Protein AF-A0A6B2DP34-F1 (afdb_monomer)

Foldseek 3Di:
DLQVVLLVQCCVPDPPDDPVNLVVCCVPDDVFVSSCDDPDPGHPVVVVVVVVLVVDDPVLNVLVVQVVPPPDPDDDLVRSCVSVVHDSVVSVVSVVVVVD

Sequence (100 aa):
PLALRIAAANIATGPDTTVAAMAADLAKGDRLKQLVVDGSDESAVTRAFAVSYEALAPELRRLFRLLGLASCPDFTARGAAALTGDPVDTVTRQLRLLAA

Solvent-accessible surface area (backbone atoms only — not comparable to full-atom values): 5984 Å² total; per-residue (Å²): 110,72,68,60,54,44,50,51,49,51,36,74,74,33,96,84,48,44,74,67,56,54,52,52,48,48,71,75,50,65,50,56,72,72,38,40,60,94,87,45,99,60,16,61,60,52,55,56,48,46,55,61,52,68,70,44,54,72,69,51,44,52,50,53,54,56,56,70,67,48,94,55,99,72,82,49,50,64,56,52,12,66,74,72,74,48,58,46,72,59,39,43,52,47,52,54,62,75,74,107

Secondary structure (DSSP, 8-state):
-HHHHHHHHHHHH-TT--HHHHHHHHHHS-HHHHS--TT-SS-HHHHHHHHHHHHS-HHHHHHHHHHHHS--S---HHHHHHHHTS-HHHHHHHHHHHT-

Radius of gyration: 17.3 Å; Cα contacts (8 Å, |Δi|>4): 65; chains: 1; bounding box: 36×25×44 Å

pLDDT: mean 86.44, std 8.09, range [61.41, 97.44]

Nearest PDB structures (foldseek):
  5ffx-assembly1_A  TM=7.216E-01  e=2.106E+00  Staphylococcus aureus
  4lln-assembly2_D  TM=7.234E-01  e=3.632E+00  Staphylococcus aureus
  3mcz-assembly1_B  TM=5.884E-01  e=3.029E+00  Burkholderia thailandensis E264
  3r0a-assembly1_A  TM=5.466E-01  e=2.683E+00  Methanosarcina mazei
  8hkc-assembly1_E  TM=3.673E-01  e=8.481E+00  Escherichia coli K-12

Structure (mmCIF, N/CA/C/O backbone):
data_AF-A0A6B2DP34-F1
#
_entry.id   AF-A0A6B2DP34-F1
#
loop_
_atom_site.group_PDB
_atom_site.id
_atom_site.type_symbol
_atom_site.label_atom_id
_atom_site.label_alt_id
_atom_site.label_comp_id
_atom_site.label_asym_id
_atom_site.label_entity_id
_atom_site.label_seq_id
_atom_site.pdbx_PDB_ins_code
_atom_site.Cartn_x
_atom_site.Cartn_y
_atom_site.Cartn_z
_atom_site.occupancy
_atom_site.B_iso_or_equiv
_atom_site.auth_seq_id
_atom_site.auth_comp_id
_atom_site.auth_asym_id
_atom_site.auth_atom_id
_atom_site.pdbx_PDB_model_num
ATOM 1 N N . PRO A 1 1 ? -3.007 4.264 -17.496 1.00 79.94 1 PRO A N 1
ATOM 2 C CA . PRO A 1 1 ? -2.590 4.107 -16.076 1.00 79.94 1 PRO A CA 1
ATOM 3 C C . PRO A 1 1 ? -1.150 4.601 -15.866 1.00 79.94 1 PRO A C 1
ATOM 5 O O . PRO A 1 1 ? -0.340 4.409 -16.769 1.00 79.94 1 PRO A O 1
ATOM 8 N N . LEU A 1 2 ? -0.835 5.249 -14.735 1.00 82.69 2 LEU A N 1
ATOM 9 C CA . LEU A 1 2 ? 0.471 5.896 -14.497 1.00 82.69 2 LEU A CA 1
ATOM 10 C C . LEU A 1 2 ? 1.656 4.922 -14.632 1.00 82.69 2 LEU A C 1
ATOM 12 O O . LEU A 1 2 ? 2.579 5.198 -15.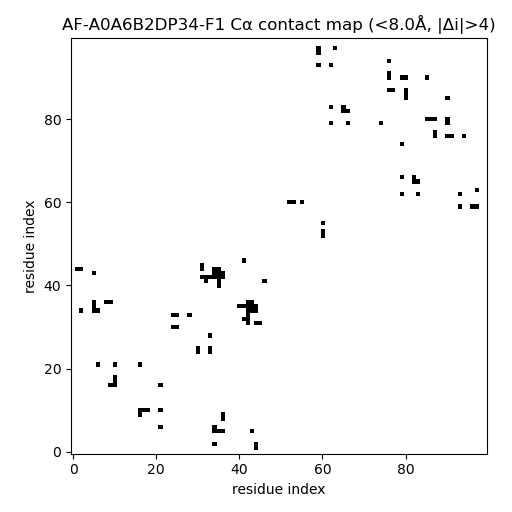391 1.00 82.69 2 LEU A O 1
ATOM 16 N N . ALA A 1 3 ? 1.582 3.754 -13.987 1.00 85.00 3 ALA A N 1
ATOM 17 C CA . ALA A 1 3 ? 2.628 2.729 -14.043 1.00 85.00 3 ALA A CA 1
ATOM 18 C C . ALA A 1 3 ? 2.942 2.265 -15.477 1.00 85.00 3 ALA A C 1
ATOM 20 O O . ALA A 1 3 ? 4.104 2.157 -15.849 1.00 85.00 3 ALA A O 1
ATOM 21 N N . LEU A 1 4 ? 1.916 2.066 -16.314 1.00 87.12 4 LEU A N 1
ATOM 22 C CA . LEU A 1 4 ? 2.111 1.686 -17.719 1.00 87.12 4 LEU A CA 1
ATOM 23 C C . LEU A 1 4 ? 2.776 2.797 -18.540 1.00 87.12 4 LEU A C 1
ATOM 25 O O . LEU A 1 4 ? 3.585 2.500 -19.411 1.00 87.12 4 LEU A O 1
ATOM 29 N N . ARG A 1 5 ? 2.466 4.071 -18.259 1.00 86.38 5 ARG A N 1
ATOM 30 C CA . ARG A 1 5 ? 3.120 5.208 -18.929 1.00 86.38 5 ARG A CA 1
ATOM 31 C C . ARG A 1 5 ? 4.605 5.275 -18.579 1.00 86.38 5 ARG A C 1
ATOM 33 O O . ARG A 1 5 ? 5.411 5.523 -19.464 1.00 86.38 5 ARG A O 1
ATOM 40 N N . ILE A 1 6 ? 4.948 5.025 -17.316 1.00 84.38 6 ILE A N 1
ATOM 41 C CA . ILE A 1 6 ? 6.339 4.983 -16.849 1.00 84.38 6 ILE A CA 1
ATOM 42 C C . ILE A 1 6 ? 7.078 3.793 -17.469 1.00 84.38 6 ILE A C 1
ATOM 44 O O . ILE A 1 6 ? 8.148 3.973 -18.034 1.00 84.38 6 ILE A O 1
ATOM 48 N N . ALA A 1 7 ? 6.480 2.597 -17.449 1.00 86.38 7 ALA A N 1
ATOM 49 C CA . ALA A 1 7 ? 7.075 1.416 -18.072 1.00 86.38 7 ALA A CA 1
ATOM 50 C C . ALA A 1 7 ? 7.333 1.625 -19.575 1.00 86.38 7 ALA A C 1
ATOM 52 O O . ALA A 1 7 ? 8.406 1.294 -20.066 1.00 86.38 7 ALA A O 1
ATOM 53 N N . ALA A 1 8 ? 6.381 2.225 -20.297 1.00 86.88 8 ALA A N 1
ATOM 54 C CA . ALA A 1 8 ? 6.550 2.552 -21.710 1.00 86.88 8 ALA A CA 1
ATOM 55 C C . ALA A 1 8 ? 7.658 3.593 -21.946 1.00 86.88 8 ALA A C 1
ATOM 57 O O . ALA A 1 8 ? 8.431 3.438 -22.886 1.00 86.88 8 ALA A O 1
ATOM 58 N N . ALA A 1 9 ? 7.762 4.619 -21.093 1.00 85.50 9 ALA A N 1
ATOM 59 C CA . ALA A 1 9 ? 8.839 5.604 -21.170 1.00 85.50 9 ALA A CA 1
ATOM 60 C C . ALA A 1 9 ? 10.217 4.951 -20.969 1.00 85.50 9 ALA A C 1
ATOM 62 O O . ALA A 1 9 ? 11.108 5.180 -21.778 1.00 85.50 9 ALA A O 1
ATOM 63 N N . ASN A 1 10 ? 10.356 4.069 -19.974 1.00 82.81 10 ASN A N 1
ATOM 64 C CA . ASN A 1 10 ? 11.607 3.355 -19.690 1.00 82.81 10 ASN A CA 1
ATOM 65 C C . ASN A 1 10 ? 12.020 2.406 -20.828 1.00 82.81 10 ASN A C 1
ATOM 67 O O . ASN A 1 10 ? 13.204 2.251 -21.111 1.00 82.81 10 ASN A O 1
ATOM 71 N N . ILE A 1 11 ? 11.048 1.780 -21.500 1.00 87.56 11 ILE A N 1
ATOM 72 C CA . ILE A 1 11 ? 11.297 0.955 -22.692 1.00 87.56 11 ILE A CA 1
ATOM 73 C C . ILE A 1 11 ? 11.720 1.831 -23.879 1.00 87.56 11 ILE A C 1
ATOM 75 O O . ILE A 1 11 ? 12.622 1.463 -24.618 1.00 87.56 11 ILE A O 1
ATOM 79 N N . ALA A 1 12 ? 11.093 2.995 -24.066 1.00 86.25 12 ALA A N 1
ATOM 80 C CA . ALA A 1 12 ? 11.403 3.888 -25.181 1.00 86.25 12 ALA A CA 1
ATOM 81 C C . ALA A 1 12 ? 12.791 4.545 -25.070 1.00 86.25 12 ALA A C 1
ATOM 83 O O . ALA A 1 12 ? 13.391 4.868 -26.094 1.00 86.25 12 ALA A O 1
ATOM 84 N N . THR A 1 13 ? 13.298 4.756 -23.852 1.00 83.69 13 THR A N 1
ATOM 85 C CA . THR A 1 13 ? 14.616 5.365 -23.601 1.00 83.69 13 THR A CA 1
ATOM 86 C C . THR A 1 13 ? 15.749 4.342 -23.463 1.00 83.69 13 THR A C 1
ATOM 88 O O . THR A 1 13 ? 16.914 4.716 -23.591 1.00 83.69 13 THR A O 1
ATOM 91 N N . GLY A 1 14 ? 15.433 3.063 -23.228 1.00 78.44 14 GLY A N 1
ATOM 92 C CA . GLY A 1 14 ? 16.402 1.978 -23.074 1.00 78.44 14 GLY A CA 1
ATOM 93 C C . GLY A 1 14 ? 16.607 1.181 -24.371 1.00 78.44 14 GLY A C 1
ATOM 94 O O . GLY A 1 14 ? 15.717 0.416 -24.735 1.00 78.44 14 GLY A O 1
ATOM 95 N N . PRO A 1 15 ? 17.765 1.279 -25.050 1.00 70.00 15 PRO A N 1
ATOM 96 C CA . PRO A 1 15 ? 17.982 0.619 -26.343 1.00 70.00 15 PRO A CA 1
ATOM 97 C C . PRO A 1 15 ? 17.924 -0.921 -26.293 1.00 70.00 15 PRO A C 1
ATOM 99 O O . PRO A 1 15 ? 17.585 -1.535 -27.301 1.00 70.00 15 PRO A O 1
ATOM 102 N N . ASP A 1 16 ? 18.172 -1.535 -25.129 1.00 77.00 16 ASP A N 1
ATOM 103 C CA . ASP A 1 16 ? 18.181 -2.998 -24.940 1.00 77.00 16 ASP A CA 1
ATOM 104 C C . ASP A 1 16 ? 16.986 -3.530 -24.115 1.00 77.00 16 ASP A C 1
ATOM 106 O O . ASP A 1 16 ? 16.878 -4.731 -23.844 1.00 77.00 16 ASP A O 1
ATOM 110 N N . THR A 1 17 ? 16.060 -2.660 -23.699 1.00 81.00 17 THR A N 1
ATOM 111 C CA . THR A 1 17 ? 14.966 -3.036 -22.791 1.00 81.00 17 THR A CA 1
ATOM 112 C C . THR A 1 17 ? 13.749 -3.514 -23.576 1.00 81.00 17 THR A C 1
ATOM 114 O O . THR A 1 17 ? 12.970 -2.725 -24.104 1.00 81.00 17 THR A O 1
ATOM 117 N N . THR A 1 18 ? 13.523 -4.827 -23.623 1.00 88.38 18 THR A N 1
ATOM 118 C CA . THR A 1 18 ? 12.298 -5.379 -24.227 1.00 88.38 18 THR A CA 1
ATOM 119 C C . THR A 1 18 ? 11.114 -5.339 -23.258 1.00 88.38 18 THR A C 1
ATOM 121 O O . THR A 1 18 ? 11.280 -5.399 -22.038 1.00 88.38 18 THR A O 1
ATOM 124 N N . VAL A 1 19 ? 9.889 -5.341 -23.797 1.00 88.75 19 VAL A N 1
ATOM 125 C CA . VAL A 1 19 ? 8.656 -5.490 -22.996 1.00 88.75 19 VAL A CA 1
ATOM 126 C C . VAL A 1 19 ? 8.706 -6.758 -22.132 1.00 88.75 19 VAL A C 1
ATOM 128 O O . VAL A 1 19 ? 8.306 -6.730 -20.970 1.00 88.75 19 VAL A O 1
ATOM 131 N N . ALA A 1 20 ? 9.218 -7.863 -22.683 1.00 89.56 20 ALA A N 1
ATOM 132 C CA . ALA A 1 20 ? 9.323 -9.138 -21.977 1.00 89.56 20 ALA A CA 1
ATOM 133 C C . ALA A 1 20 ? 10.330 -9.080 -20.818 1.00 89.56 20 ALA A C 1
ATOM 135 O O . ALA A 1 20 ? 10.036 -9.591 -19.738 1.00 89.56 20 ALA A O 1
ATOM 136 N N . ALA A 1 21 ? 11.480 -8.428 -21.019 1.00 87.31 21 ALA A N 1
ATOM 137 C CA . ALA A 1 21 ? 12.467 -8.211 -19.964 1.00 87.31 21 ALA A CA 1
ATOM 138 C C . ALA A 1 21 ? 11.889 -7.342 -18.837 1.00 87.31 21 ALA A C 1
ATOM 140 O O . ALA A 1 21 ? 11.904 -7.758 -17.682 1.00 87.31 21 ALA A O 1
ATOM 141 N N . MET A 1 22 ? 11.254 -6.215 -19.181 1.00 86.94 22 MET A N 1
ATOM 142 C CA . MET A 1 22 ? 10.606 -5.333 -18.20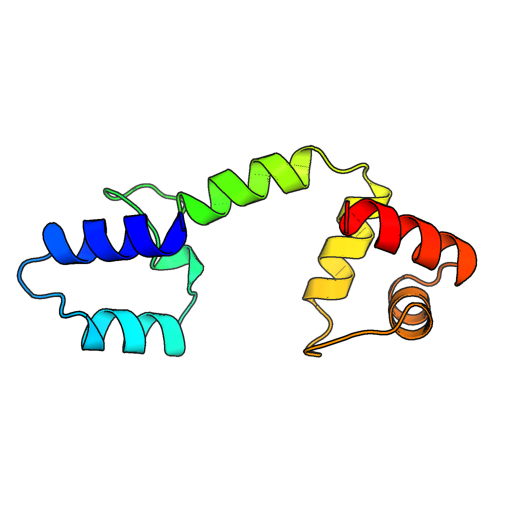3 1.00 86.94 22 MET A CA 1
ATOM 143 C C . MET A 1 22 ? 9.517 -6.061 -17.398 1.00 86.94 22 MET A C 1
ATOM 145 O O . MET A 1 22 ? 9.426 -5.920 -16.181 1.00 86.94 22 MET A O 1
ATOM 149 N N . ALA A 1 23 ? 8.686 -6.876 -18.055 1.00 88.94 23 ALA A N 1
ATOM 150 C CA . ALA A 1 23 ? 7.659 -7.660 -17.372 1.00 88.94 23 ALA A CA 1
ATOM 151 C C . ALA A 1 23 ? 8.260 -8.721 -16.432 1.00 88.94 23 ALA A C 1
ATOM 153 O O . ALA A 1 23 ? 7.747 -8.926 -15.330 1.00 88.94 23 ALA A O 1
ATOM 154 N N . ALA A 1 24 ? 9.344 -9.383 -16.846 1.00 88.12 24 ALA A N 1
ATOM 155 C CA . ALA A 1 24 ? 10.041 -10.370 -16.028 1.00 88.12 24 ALA A CA 1
ATOM 156 C C . ALA A 1 24 ? 10.697 -9.734 -14.795 1.00 88.12 24 ALA A C 1
ATOM 158 O O . ALA A 1 24 ? 10.621 -10.302 -13.703 1.00 88.12 24 ALA A O 1
ATOM 159 N N . ASP A 1 25 ? 11.285 -8.550 -14.949 1.00 84.31 25 ASP A N 1
ATOM 160 C CA . ASP A 1 25 ? 11.873 -7.800 -13.844 1.00 84.31 25 ASP A CA 1
ATOM 161 C C . ASP A 1 25 ? 10.794 -7.382 -12.839 1.00 84.31 25 ASP A C 1
ATOM 163 O O . ASP A 1 25 ? 10.957 -7.626 -11.637 1.00 84.31 25 ASP A O 1
ATOM 167 N N . LEU A 1 26 ? 9.649 -6.876 -13.316 1.00 86.25 26 LEU A N 1
ATOM 168 C CA . LEU A 1 26 ? 8.516 -6.483 -12.463 1.00 86.25 26 LEU A CA 1
ATOM 169 C C . LEU A 1 26 ? 7.893 -7.683 -11.737 1.00 86.25 26 LEU A C 1
ATOM 171 O O . LEU A 1 26 ? 7.295 -7.543 -10.666 1.00 86.25 26 LEU A O 1
ATOM 175 N N . ALA A 1 27 ? 7.995 -8.880 -12.310 1.00 85.81 27 ALA A N 1
ATOM 176 C CA . ALA A 1 27 ? 7.495 -10.094 -11.681 1.00 85.81 27 ALA A CA 1
ATOM 177 C C . ALA A 1 27 ? 8.401 -10.587 -10.539 1.00 85.81 27 ALA A C 1
ATOM 179 O O . ALA A 1 27 ? 7.893 -11.172 -9.584 1.00 85.81 27 ALA A O 1
ATOM 180 N N . LYS A 1 28 ? 9.717 -10.364 -10.636 1.00 83.12 28 LYS A N 1
ATOM 181 C CA . LYS A 1 28 ? 10.724 -10.911 -9.709 1.00 83.12 28 LYS A CA 1
ATOM 182 C C . LYS A 1 28 ? 11.147 -9.941 -8.608 1.00 83.12 28 LYS A C 1
ATOM 184 O O . LYS A 1 28 ? 11.596 -10.389 -7.556 1.00 83.12 28 LYS A O 1
ATOM 189 N N . GLY A 1 29 ? 11.076 -8.639 -8.873 1.00 74.25 29 GLY A N 1
ATOM 190 C CA . GLY A 1 29 ? 11.668 -7.608 -8.027 1.00 74.25 29 GLY A CA 1
ATOM 191 C C . GLY A 1 29 ? 10.668 -6.669 -7.361 1.00 74.25 29 GLY A C 1
ATOM 192 O O . GLY A 1 29 ? 9.449 -6.842 -7.405 1.00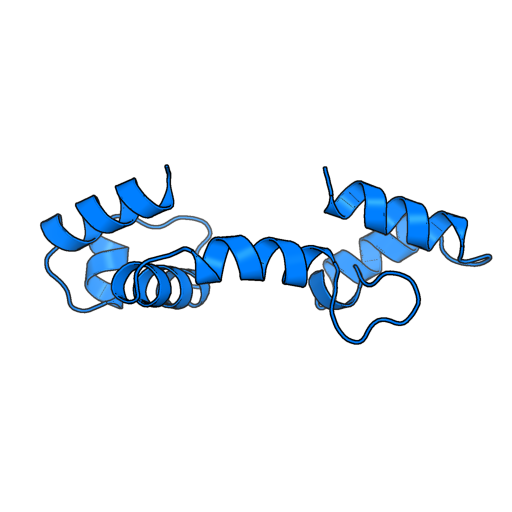 74.25 29 GLY A O 1
ATOM 193 N N . ASP A 1 30 ? 11.221 -5.624 -6.749 1.00 77.62 30 ASP A N 1
ATOM 194 C CA . ASP A 1 30 ? 10.450 -4.494 -6.247 1.00 77.62 30 ASP A CA 1
ATOM 195 C C . ASP A 1 30 ? 9.910 -3.684 -7.433 1.00 77.62 30 ASP A C 1
ATOM 197 O O . ASP A 1 30 ? 10.620 -2.898 -8.070 1.00 77.62 30 ASP A O 1
ATOM 201 N N . ARG A 1 31 ? 8.626 -3.902 -7.727 1.00 81.75 31 ARG A N 1
ATOM 202 C CA . ARG A 1 31 ? 7.910 -3.260 -8.834 1.00 81.75 31 ARG A CA 1
ATOM 203 C C . ARG A 1 31 ? 7.988 -1.744 -8.787 1.00 81.75 31 ARG A C 1
ATOM 205 O O . ARG A 1 31 ? 8.022 -1.115 -9.838 1.00 81.75 31 ARG A O 1
ATOM 212 N N . LEU A 1 32 ? 7.993 -1.151 -7.594 1.00 79.94 32 LEU A N 1
ATOM 213 C CA . LEU A 1 32 ? 8.027 0.299 -7.460 1.00 79.94 32 LEU A CA 1
ATOM 214 C C . LEU A 1 32 ? 9.408 0.822 -7.835 1.00 79.94 32 LEU A C 1
ATOM 216 O O . LEU A 1 32 ? 9.496 1.727 -8.656 1.00 79.94 32 LEU A O 1
ATOM 220 N N . LYS A 1 33 ? 10.485 0.202 -7.343 1.00 76.19 33 LYS A N 1
ATOM 221 C CA . LYS A 1 33 ? 11.859 0.607 -7.697 1.00 76.19 33 LYS A CA 1
ATOM 222 C C . LYS A 1 33 ? 12.151 0.538 -9.193 1.00 76.19 33 LYS A C 1
ATOM 224 O O . LYS A 1 33 ? 12.939 1.327 -9.697 1.00 76.19 33 LYS A O 1
ATOM 229 N N . GLN A 1 34 ? 11.511 -0.377 -9.911 1.00 77.38 34 GLN A N 1
ATOM 230 C CA . GLN A 1 34 ? 11.691 -0.505 -11.358 1.00 77.38 34 GLN A CA 1
ATOM 231 C C . GLN A 1 34 ? 10.883 0.520 -12.168 1.00 77.38 34 GLN A C 1
ATOM 233 O O . GLN A 1 34 ? 11.154 0.735 -13.346 1.00 77.38 34 GLN A O 1
ATOM 238 N N . LEU A 1 35 ? 9.911 1.193 -11.547 1.00 79.94 35 LEU A N 1
ATOM 239 C CA . LEU A 1 35 ? 9.102 2.250 -12.159 1.00 79.94 35 LEU A CA 1
ATOM 240 C C . LEU A 1 35 ? 9.647 3.646 -11.818 1.00 79.94 35 LEU A C 1
ATOM 242 O O . LEU A 1 35 ? 8.892 4.563 -11.482 1.00 79.94 35 LEU A O 1
ATOM 246 N N . VAL A 1 36 ? 10.965 3.809 -11.872 1.00 76.62 36 VAL A N 1
ATOM 247 C CA . VAL A 1 36 ? 11.651 5.103 -11.758 1.00 76.62 36 VAL A CA 1
ATOM 248 C C . VAL A 1 36 ? 11.754 5.750 -13.137 1.00 76.62 36 VAL A C 1
ATOM 250 O O . VAL A 1 36 ? 11.933 5.050 -14.128 1.00 76.62 36 VAL A O 1
ATOM 253 N N . VAL A 1 37 ? 11.633 7.076 -13.190 1.00 68.56 37 VAL A N 1
ATOM 254 C CA . VAL A 1 37 ? 11.854 7.883 -14.399 1.00 68.56 37 VAL A CA 1
ATOM 255 C C . VAL A 1 37 ? 13.172 8.638 -14.228 1.00 68.56 37 VAL A C 1
ATOM 257 O O . VAL A 1 37 ? 13.408 9.200 -13.159 1.00 68.56 37 VAL A O 1
ATOM 260 N N . ASP A 1 38 ? 14.012 8.636 -15.266 1.00 65.75 38 ASP A N 1
ATOM 261 C CA . ASP A 1 38 ? 15.188 9.506 -15.428 1.00 65.75 38 ASP A CA 1
ATOM 262 C C . ASP A 1 38 ? 16.118 9.606 -14.203 1.00 65.75 38 ASP A C 1
ATOM 264 O O . ASP A 1 38 ? 16.517 10.692 -13.788 1.00 65.75 38 ASP A O 1
ATOM 268 N N . GLY A 1 39 ? 16.465 8.466 -13.596 1.00 61.41 39 GLY A N 1
ATOM 269 C CA . GLY A 1 39 ? 17.462 8.415 -12.519 1.00 61.41 39 GLY A CA 1
ATOM 270 C C . GLY A 1 39 ? 17.037 9.070 -11.202 1.00 61.41 39 GLY A C 1
ATOM 271 O O . GLY A 1 39 ? 17.892 9.325 -10.360 1.00 61.41 39 GLY A O 1
ATOM 272 N N . SER A 1 40 ? 15.744 9.349 -10.996 1.00 64.62 40 SER A N 1
ATOM 273 C CA . SER A 1 40 ? 15.279 9.883 -9.714 1.00 64.62 40 SER A CA 1
ATOM 274 C C . SER A 1 40 ? 15.385 8.841 -8.597 1.00 64.62 40 SER A C 1
ATOM 276 O O . SER A 1 40 ? 15.032 7.685 -8.812 1.00 64.62 40 SER A O 1
ATOM 278 N N . ASP A 1 41 ? 15.732 9.265 -7.383 1.00 68.12 41 ASP A N 1
ATOM 279 C CA . ASP A 1 41 ? 15.887 8.366 -6.226 1.00 68.12 41 ASP A CA 1
ATOM 280 C C . ASP A 1 41 ? 14.606 7.593 -5.855 1.00 68.12 41 ASP A C 1
ATOM 282 O O . ASP A 1 41 ? 14.664 6.530 -5.237 1.00 68.12 41 ASP A O 1
ATOM 286 N N . GLU A 1 42 ? 13.434 8.105 -6.249 1.00 72.31 42 GLU A N 1
ATOM 287 C CA . GLU A 1 42 ? 12.132 7.530 -5.916 1.00 72.31 42 GLU A CA 1
ATOM 288 C C . GLU A 1 42 ? 11.205 7.424 -7.134 1.00 72.31 42 GLU A C 1
ATOM 290 O O . GLU A 1 42 ? 11.073 8.355 -7.929 1.00 72.31 42 GLU A O 1
ATOM 295 N N . SER A 1 43 ? 10.501 6.297 -7.265 1.00 80.69 43 SER A N 1
ATOM 296 C CA . SER A 1 43 ? 9.545 6.075 -8.351 1.00 80.69 43 SER A CA 1
ATOM 297 C C . SER A 1 43 ? 8.433 7.122 -8.383 1.00 80.69 43 SER A C 1
ATOM 299 O O . SER A 1 43 ? 7.845 7.471 -7.360 1.00 80.69 43 SER A O 1
ATOM 301 N N . ALA A 1 44 ? 8.063 7.563 -9.588 1.00 80.12 44 ALA A N 1
ATOM 302 C CA . ALA A 1 44 ? 6.927 8.462 -9.771 1.00 80.12 44 ALA A CA 1
ATOM 303 C C . ALA A 1 44 ? 5.598 7.837 -9.299 1.00 80.12 44 ALA A C 1
ATOM 305 O O . ALA A 1 44 ? 4.689 8.564 -8.902 1.00 80.12 44 ALA A O 1
ATOM 306 N N . VAL A 1 45 ? 5.494 6.501 -9.289 1.00 83.44 45 VAL A N 1
ATOM 307 C CA . VAL A 1 45 ? 4.363 5.786 -8.682 1.00 83.44 45 VAL A CA 1
ATOM 308 C C . VAL A 1 45 ? 4.393 5.946 -7.165 1.00 83.44 45 VAL A C 1
ATOM 310 O O . VA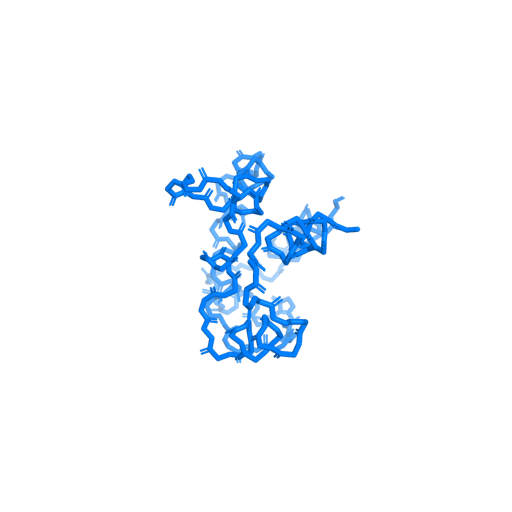L A 1 45 ? 3.370 6.308 -6.592 1.00 83.44 45 VAL A O 1
ATOM 313 N N . THR A 1 46 ? 5.550 5.756 -6.523 1.00 84.62 46 THR A N 1
ATOM 314 C CA . THR A 1 46 ? 5.695 5.955 -5.073 1.00 84.62 46 THR A CA 1
ATOM 315 C C . THR A 1 46 ? 5.364 7.386 -4.670 1.00 84.62 46 THR A C 1
ATOM 317 O O . THR A 1 46 ? 4.550 7.571 -3.773 1.00 84.62 46 THR A O 1
ATOM 320 N N . ARG A 1 47 ? 5.869 8.394 -5.395 1.00 85.56 47 ARG A N 1
ATOM 321 C CA . ARG A 1 47 ? 5.520 9.805 -5.146 1.00 85.56 47 ARG A CA 1
ATOM 322 C C . ARG A 1 47 ? 4.018 10.063 -5.259 1.00 85.56 47 ARG A C 1
ATOM 324 O O . ARG A 1 47 ? 3.438 10.718 -4.400 1.00 85.56 47 ARG A O 1
ATOM 331 N N . ALA A 1 48 ? 3.370 9.532 -6.297 1.00 86.00 48 ALA A N 1
ATOM 332 C CA . ALA A 1 48 ? 1.925 9.677 -6.464 1.00 86.00 48 ALA A CA 1
ATOM 333 C C . ALA A 1 48 ? 1.140 9.002 -5.323 1.00 86.00 48 ALA A C 1
ATOM 335 O O . ALA A 1 48 ? 0.185 9.583 -4.812 1.00 86.00 48 ALA A O 1
ATOM 336 N N . PHE A 1 49 ? 1.563 7.811 -4.886 1.00 86.69 49 PHE A N 1
ATOM 337 C CA . PHE A 1 49 ? 0.973 7.129 -3.731 1.00 86.69 49 PHE A CA 1
ATOM 338 C C . PHE A 1 49 ? 1.217 7.873 -2.415 1.00 86.69 49 PHE A C 1
ATOM 340 O O . PHE A 1 49 ? 0.312 7.922 -1.582 1.00 86.69 49 PHE A O 1
ATOM 347 N N . ALA A 1 50 ? 2.403 8.460 -2.228 1.00 88.94 50 ALA A N 1
ATOM 348 C CA . ALA A 1 50 ? 2.766 9.200 -1.024 1.00 88.94 50 ALA A CA 1
ATOM 349 C C . ALA A 1 50 ? 1.798 10.359 -0.777 1.00 88.94 50 ALA A C 1
ATOM 351 O O . ALA A 1 50 ? 1.313 10.499 0.339 1.00 88.94 50 ALA A O 1
ATOM 352 N N . VAL A 1 51 ? 1.409 11.099 -1.822 1.00 89.56 51 VAL A N 1
ATOM 353 C CA . VAL A 1 51 ? 0.421 12.187 -1.715 1.00 89.56 51 VAL A CA 1
ATOM 354 C C . VAL A 1 51 ? -0.922 11.684 -1.175 1.00 89.56 51 VAL A C 1
ATOM 356 O O . VAL A 1 51 ? -1.458 12.246 -0.221 1.00 89.56 51 VAL A O 1
ATOM 359 N N . SER A 1 52 ? -1.470 10.604 -1.744 1.00 89.88 52 SER A N 1
ATOM 360 C CA . SER A 1 52 ? -2.734 10.024 -1.264 1.00 89.88 52 SER A CA 1
ATOM 361 C C . SER A 1 52 ? -2.613 9.500 0.165 1.00 89.88 52 SER A C 1
ATOM 363 O O . SER A 1 52 ? -3.509 9.690 0.983 1.00 89.88 52 SER A O 1
ATOM 365 N N . TYR A 1 53 ? -1.490 8.864 0.485 1.00 92.38 53 TYR A N 1
ATOM 366 C CA . TYR A 1 53 ? -1.228 8.319 1.808 1.00 92.38 53 TYR A CA 1
ATOM 367 C C . TYR A 1 53 ? -1.037 9.412 2.873 1.00 92.38 53 TYR A C 1
ATOM 369 O O . TYR A 1 53 ? -1.514 9.274 3.999 1.00 92.38 53 TYR A O 1
ATOM 377 N N . GLU A 1 54 ? -0.392 10.523 2.528 1.00 93.31 54 GLU A N 1
ATOM 378 C CA . GLU A 1 54 ? -0.235 11.695 3.388 1.00 93.31 54 GLU A CA 1
ATOM 379 C C . GLU A 1 54 ? -1.541 12.481 3.567 1.00 93.31 54 GLU A C 1
ATOM 381 O O . GLU A 1 54 ? -1.715 13.163 4.573 1.00 93.31 54 GLU A O 1
ATOM 386 N N . ALA A 1 55 ? -2.515 12.352 2.669 1.00 93.25 55 ALA A N 1
ATOM 387 C CA . ALA A 1 55 ? -3.834 12.947 2.880 1.00 93.25 55 ALA A CA 1
ATOM 388 C C . ALA A 1 55 ? -4.673 12.200 3.940 1.00 93.25 55 ALA A C 1
ATOM 390 O O . ALA A 1 55 ? -5.616 12.763 4.496 1.00 93.25 55 ALA A O 1
ATOM 391 N N . LEU A 1 56 ? -4.341 10.941 4.252 1.00 94.31 56 LEU A N 1
ATOM 392 C CA . LEU A 1 56 ? -5.087 10.138 5.221 1.00 94.31 56 LEU A CA 1
ATOM 393 C C . LEU A 1 56 ? -4.895 10.638 6.659 1.00 94.31 56 LEU A C 1
ATOM 395 O O . LEU A 1 56 ? -3.785 10.991 7.070 1.00 94.31 56 LEU A O 1
ATOM 399 N N . ALA A 1 57 ? -5.962 10.546 7.457 1.00 94.88 57 ALA A N 1
ATOM 400 C CA . ALA A 1 57 ? -5.888 10.711 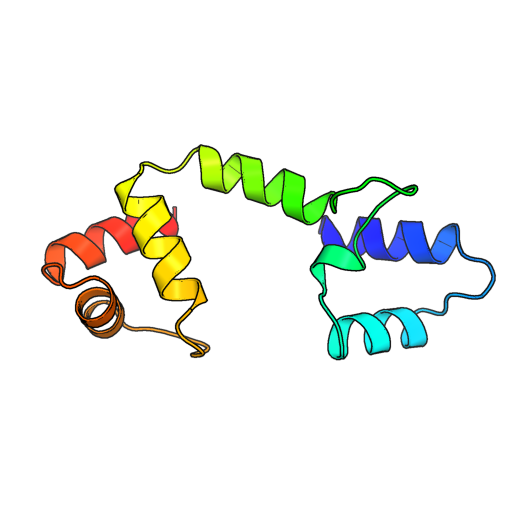8.906 1.00 94.88 57 ALA A CA 1
ATOM 401 C C . ALA A 1 57 ? -4.940 9.663 9.541 1.00 94.88 57 ALA A C 1
ATOM 403 O O . ALA A 1 57 ? -4.815 8.551 9.007 1.00 94.88 57 ALA A O 1
ATOM 404 N N . PRO A 1 58 ? -4.273 9.969 10.672 1.00 94.31 58 PRO A N 1
ATOM 405 C CA . PRO A 1 58 ? -3.274 9.086 11.286 1.00 94.31 58 PRO A CA 1
ATOM 406 C C . PRO A 1 58 ? -3.758 7.649 11.530 1.00 94.31 58 PRO A C 1
ATOM 408 O O . PRO A 1 58 ? -3.017 6.688 11.300 1.00 94.31 58 PRO A O 1
ATOM 411 N N . GLU A 1 59 ? -5.015 7.490 11.935 1.00 92.94 59 GLU A N 1
ATOM 412 C CA . GLU A 1 59 ? -5.638 6.200 12.230 1.00 92.94 59 GLU A CA 1
ATOM 413 C C . GLU A 1 59 ? -5.829 5.375 10.950 1.00 92.94 59 GLU A C 1
ATOM 415 O O . GLU A 1 59 ? -5.562 4.172 10.932 1.00 92.94 59 GLU A O 1
ATOM 420 N N . LEU A 1 60 ? -6.207 6.032 9.849 1.00 95.19 60 LEU A N 1
ATOM 421 C CA . LEU A 1 60 ? -6.362 5.401 8.538 1.00 95.19 60 LEU A CA 1
ATOM 422 C C . LEU A 1 60 ? -5.008 4.998 7.945 1.00 95.19 60 LEU A C 1
ATOM 424 O O . LEU A 1 60 ? -4.891 3.906 7.390 1.00 95.19 60 LEU A O 1
ATOM 428 N N . ARG A 1 61 ? -3.959 5.815 8.130 1.00 95.38 61 ARG A N 1
ATOM 429 C CA . ARG A 1 61 ? -2.588 5.442 7.732 1.00 95.38 61 ARG A CA 1
ATOM 430 C C . ARG A 1 61 ? -2.104 4.203 8.478 1.00 95.38 61 ARG A C 1
ATOM 432 O O . ARG A 1 61 ? -1.470 3.340 7.876 1.00 95.38 61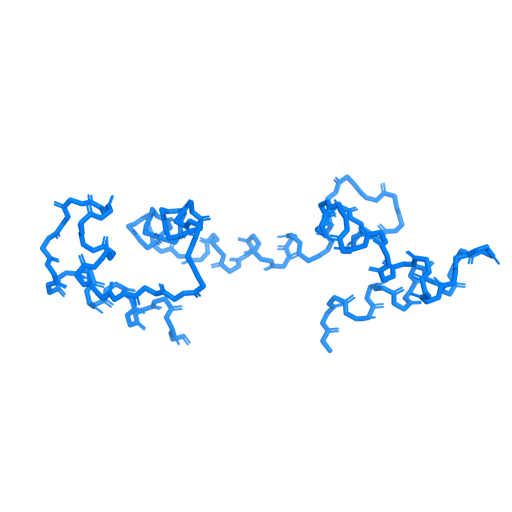 ARG A O 1
ATOM 439 N N . ARG A 1 62 ? -2.381 4.107 9.787 1.00 93.94 62 ARG A N 1
ATOM 440 C CA . ARG A 1 62 ? -2.025 2.929 10.597 1.00 93.94 62 ARG A CA 1
ATOM 441 C C . ARG A 1 62 ? -2.728 1.678 10.075 1.00 93.94 62 ARG A C 1
ATOM 443 O O . ARG A 1 62 ? -2.051 0.677 9.853 1.00 93.94 62 ARG A O 1
ATOM 450 N N . LEU A 1 63 ? -4.041 1.750 9.848 1.00 93.81 63 LEU A N 1
ATOM 451 C CA . LEU A 1 63 ? -4.811 0.638 9.289 1.00 93.81 63 LEU A CA 1
ATOM 452 C C . LEU A 1 63 ? -4.271 0.222 7.913 1.00 93.81 63 LEU A C 1
ATOM 454 O O . LEU A 1 63 ? -3.963 -0.948 7.722 1.00 93.81 63 LEU A O 1
ATOM 458 N N . PHE A 1 64 ? -4.067 1.169 6.993 1.00 93.19 64 PHE A N 1
ATOM 459 C CA . PHE A 1 64 ? -3.539 0.895 5.652 1.00 93.19 64 PHE A CA 1
ATOM 460 C C . PHE A 1 64 ? -2.190 0.155 5.687 1.00 93.19 64 PHE A C 1
ATOM 462 O O . PHE A 1 64 ? -2.015 -0.848 4.997 1.00 93.19 64 PHE A O 1
ATOM 469 N N . ARG A 1 65 ? -1.254 0.587 6.549 1.00 92.38 65 ARG A N 1
ATOM 470 C CA . ARG A 1 65 ? 0.037 -0.101 6.730 1.00 92.38 65 ARG A CA 1
ATOM 471 C C . ARG A 1 65 ? -0.122 -1.524 7.265 1.00 92.38 65 ARG A C 1
ATOM 473 O O . ARG A 1 65 ? 0.554 -2.423 6.782 1.00 92.38 65 ARG A O 1
ATOM 480 N N . LEU A 1 66 ? -0.991 -1.731 8.257 1.00 92.81 66 LEU A N 1
ATOM 481 C CA . LEU A 1 66 ? -1.220 -3.056 8.846 1.00 92.81 66 LEU A CA 1
ATOM 482 C C . LEU A 1 66 ? -1.858 -4.024 7.845 1.00 92.81 66 LEU A C 1
ATOM 484 O O . LEU A 1 66 ? -1.465 -5.186 7.794 1.00 92.81 66 LEU A O 1
ATOM 488 N N . LEU A 1 67 ? -2.781 -3.540 7.011 1.00 91.12 67 LEU A N 1
ATOM 489 C CA . LEU A 1 67 ? -3.368 -4.339 5.933 1.00 91.12 67 LEU A CA 1
ATOM 490 C C . LEU A 1 67 ? -2.317 -4.747 4.895 1.00 91.12 67 LEU A C 1
ATOM 492 O O . LEU A 1 67 ? -2.321 -5.891 4.462 1.00 91.12 67 LEU A O 1
ATOM 496 N N . GLY A 1 68 ? -1.378 -3.859 4.554 1.00 88.56 68 GLY A N 1
ATOM 497 C CA . GLY A 1 68 ? -0.279 -4.175 3.633 1.00 88.56 68 GLY A CA 1
ATOM 498 C C . GLY A 1 68 ? 0.719 -5.218 4.157 1.00 88.56 68 GLY A C 1
ATOM 499 O O . GLY A 1 68 ? 1.428 -5.830 3.364 1.00 88.56 68 GLY A O 1
ATOM 500 N N . LEU A 1 69 ? 0.778 -5.441 5.476 1.00 88.12 69 LEU A N 1
ATOM 501 C CA . LEU A 1 69 ? 1.599 -6.496 6.085 1.00 88.12 69 LEU A CA 1
ATOM 502 C C . LEU A 1 69 ? 0.905 -7.861 6.072 1.00 88.12 69 LEU A C 1
ATOM 504 O O . LEU A 1 69 ? 1.575 -8.895 6.111 1.00 88.12 69 LEU A O 1
ATOM 508 N N . ALA A 1 70 ? -0.429 -7.881 6.028 1.00 82.25 70 ALA A N 1
ATOM 509 C CA . ALA A 1 70 ? -1.168 -9.120 5.895 1.00 82.25 70 ALA A CA 1
ATOM 510 C C . ALA A 1 70 ? -0.902 -9.682 4.494 1.00 82.25 70 ALA A C 1
ATOM 512 O O . ALA A 1 70 ? -1.344 -9.129 3.493 1.00 82.25 70 ALA A O 1
ATOM 513 N N . SER A 1 71 ? -0.162 -10.788 4.415 1.00 71.75 71 SER A N 1
ATOM 514 C CA . SER A 1 71 ? 0.121 -11.496 3.158 1.00 71.75 71 SER A CA 1
ATOM 515 C C . SER A 1 71 ? -1.125 -12.243 2.658 1.00 71.75 71 SER A C 1
ATOM 517 O O . SER A 1 71 ? -1.115 -13.463 2.522 1.00 71.75 71 SER A O 1
ATOM 519 N N . CYS A 1 72 ? -2.231 -11.528 2.457 1.00 77.38 72 CYS A N 1
ATOM 520 C CA . CYS A 1 72 ? -3.521 -12.076 2.068 1.00 77.38 72 CYS A CA 1
ATOM 521 C C . CYS A 1 72 ? -4.107 -11.233 0.927 1.00 77.38 72 CYS A C 1
ATOM 523 O O . CYS A 1 72 ? -4.091 -10.007 1.029 1.00 77.38 72 CYS A O 1
ATOM 525 N N . PRO A 1 73 ? -4.614 -11.858 -0.153 1.00 79.06 73 PRO A N 1
ATOM 526 C CA . PRO A 1 73 ? -5.178 -11.125 -1.285 1.00 79.06 73 PRO A CA 1
ATOM 527 C C . PRO A 1 73 ? -6.398 -10.286 -0.889 1.00 79.06 73 PRO A C 1
ATOM 529 O O . PRO A 1 73 ? -6.544 -9.177 -1.388 1.00 79.06 73 PRO A O 1
ATOM 532 N N . ASP A 1 74 ? -7.204 -10.784 0.054 1.00 85.38 74 ASP A N 1
ATOM 533 C CA . ASP A 1 74 ? -8.410 -10.126 0.556 1.00 85.38 74 ASP A CA 1
ATOM 534 C C . ASP A 1 74 ? -8.495 -10.223 2.083 1.00 85.38 74 ASP A C 1
ATOM 536 O O . ASP A 1 74 ? -7.929 -11.121 2.704 1.00 85.38 74 ASP A O 1
ATOM 540 N N . PHE A 1 75 ? -9.250 -9.333 2.721 1.00 89.25 75 PHE A N 1
ATOM 541 C CA . PHE A 1 75 ? -9.467 -9.364 4.167 1.00 89.25 75 PHE A CA 1
ATOM 542 C C . PHE A 1 75 ? -10.910 -9.011 4.521 1.00 89.25 75 PHE A C 1
ATOM 544 O O . PHE A 1 75 ? -11.602 -8.278 3.818 1.00 89.25 75 PHE A O 1
ATOM 551 N N . THR A 1 76 ? -11.370 -9.523 5.661 1.00 92.19 76 THR A N 1
ATOM 552 C CA . THR A 1 76 ? -12.668 -9.145 6.235 1.00 92.19 76 THR A CA 1
ATOM 553 C C . THR A 1 76 ? -12.489 -8.026 7.257 1.00 92.19 76 THR A C 1
ATOM 555 O O . THR A 1 76 ? -11.414 -7.878 7.840 1.00 92.19 76 THR A O 1
ATOM 558 N N . ALA A 1 77 ? -13.561 -7.288 7.567 1.00 93.69 77 ALA A N 1
ATOM 559 C CA . ALA A 1 77 ? -13.538 -6.294 8.646 1.00 93.69 77 ALA A CA 1
ATOM 560 C C . ALA A 1 77 ? -13.141 -6.901 10.005 1.00 93.69 77 ALA A C 1
ATOM 562 O O . ALA A 1 77 ? -12.455 -6.259 10.793 1.00 93.69 77 ALA A O 1
ATOM 563 N N . ARG A 1 78 ? -13.514 -8.164 10.261 1.00 94.19 78 ARG A N 1
ATOM 564 C CA . ARG A 1 78 ? -13.088 -8.901 11.461 1.00 94.19 78 ARG A CA 1
ATOM 565 C C . ARG A 1 78 ? -11.594 -9.222 11.446 1.00 94.19 78 ARG A C 1
ATOM 567 O O . ARG A 1 78 ? -10.947 -9.075 12.474 1.00 94.19 78 ARG A O 1
ATOM 574 N N . GLY A 1 79 ? -11.049 -9.625 10.298 1.00 92.94 79 GLY A N 1
ATOM 575 C CA . GLY A 1 79 ? -9.609 -9.850 10.139 1.00 92.94 79 GLY A CA 1
ATOM 576 C C . GLY A 1 79 ? -8.806 -8.565 10.340 1.00 92.94 79 GLY A C 1
ATOM 577 O O . GLY A 1 79 ? -7.838 -8.553 11.092 1.00 92.94 79 GLY A O 1
ATOM 578 N N . ALA A 1 80 ? -9.266 -7.460 9.752 1.00 93.06 80 ALA A N 1
ATOM 579 C CA . ALA A 1 80 ? -8.671 -6.142 9.952 1.00 93.06 80 ALA A CA 1
ATOM 580 C C . ALA A 1 80 ? -8.732 -5.694 11.426 1.00 93.06 80 ALA A C 1
ATOM 582 O O . ALA A 1 80 ? -7.737 -5.217 11.959 1.00 93.06 80 ALA A O 1
ATOM 583 N N . ALA A 1 81 ? -9.858 -5.916 12.111 1.00 94.75 81 ALA A N 1
ATOM 584 C CA . ALA A 1 81 ? -10.002 -5.626 13.540 1.00 94.75 81 ALA A CA 1
ATOM 585 C C . ALA A 1 81 ? -9.051 -6.451 14.418 1.00 94.75 81 ALA A C 1
ATOM 587 O O . ALA A 1 81 ? -8.432 -5.914 15.334 1.00 94.75 81 ALA A O 1
ATOM 588 N N . ALA A 1 82 ? -8.870 -7.737 14.104 1.00 93.00 82 ALA A N 1
ATOM 589 C CA . ALA A 1 82 ? -7.896 -8.581 14.791 1.00 93.00 82 ALA A CA 1
ATOM 590 C C . ALA A 1 82 ? -6.450 -8.093 14.582 1.00 93.00 82 ALA A C 1
ATOM 592 O O . ALA A 1 82 ? -5.641 -8.180 15.501 1.00 93.00 82 ALA A O 1
ATOM 593 N N . LEU A 1 83 ? -6.132 -7.548 13.401 1.00 90.69 83 LEU A N 1
ATOM 594 C CA . LEU A 1 83 ? -4.813 -6.985 13.094 1.00 90.69 83 LEU A CA 1
ATOM 595 C C . LEU A 1 83 ? -4.533 -5.670 13.836 1.00 90.69 83 LEU A C 1
ATOM 597 O O . LEU A 1 83 ? -3.385 -5.414 14.198 1.00 90.69 83 LEU A O 1
ATOM 601 N N . THR A 1 84 ? -5.541 -4.819 14.050 1.00 91.44 84 THR A N 1
ATOM 602 C CA . THR A 1 84 ? -5.343 -3.519 14.717 1.00 91.44 84 THR A CA 1
ATOM 603 C C . THR A 1 84 ? -5.546 -3.555 16.231 1.00 91.44 84 THR A C 1
ATOM 605 O O . THR A 1 84 ? -5.015 -2.680 16.924 1.00 91.44 84 THR A O 1
ATOM 608 N N . GLY A 1 85 ? -6.283 -4.552 16.733 1.00 93.31 85 GLY A N 1
ATOM 609 C CA . GLY A 1 85 ? -6.731 -4.638 18.124 1.00 93.31 85 GLY A CA 1
ATOM 610 C C . GLY A 1 85 ? -7.935 -3.743 18.444 1.00 93.31 85 GLY A C 1
ATOM 611 O O . GLY A 1 85 ? -8.245 -3.547 19.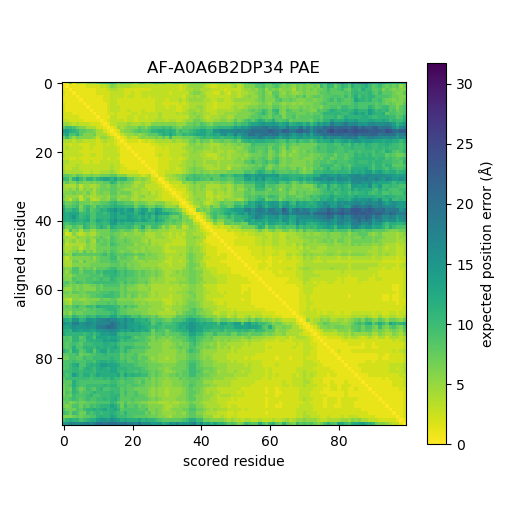616 1.00 93.31 85 GLY A O 1
ATOM 612 N N . ASP A 1 86 ? -8.604 -3.193 17.426 1.00 95.38 86 ASP A N 1
ATOM 613 C CA . ASP A 1 86 ? -9.712 -2.245 17.590 1.00 95.38 86 ASP A CA 1
ATOM 614 C C . ASP A 1 86 ? -11.090 -2.921 17.420 1.00 95.38 86 ASP A C 1
ATOM 616 O O . ASP A 1 86 ? -11.202 -3.975 16.787 1.00 95.38 86 ASP A O 1
ATOM 620 N N . PRO A 1 87 ? -12.187 -2.316 17.924 1.00 97.06 87 PRO A N 1
ATOM 621 C CA . PRO A 1 87 ? -13.53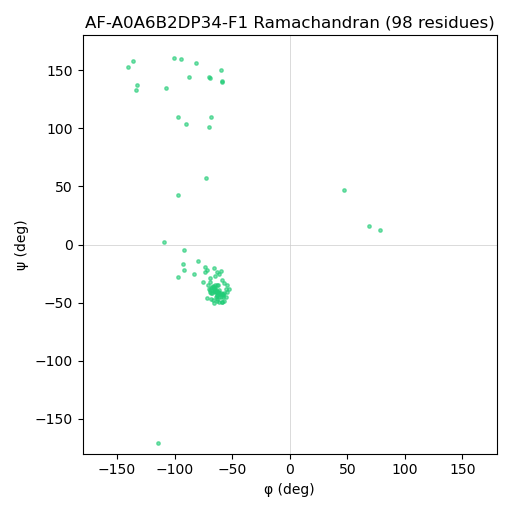6 -2.835 17.714 1.00 97.06 87 PRO A CA 1
ATOM 622 C C . PRO A 1 87 ? -13.916 -2.936 16.229 1.00 97.06 87 PRO A C 1
ATOM 624 O O . PRO A 1 87 ? -13.661 -2.020 15.441 1.00 97.06 87 PRO A O 1
ATOM 627 N N . VAL A 1 88 ? -14.622 -4.013 15.862 1.00 97.44 88 VAL A N 1
ATOM 628 C CA . VAL A 1 88 ? -15.026 -4.303 14.470 1.00 97.44 88 VAL A CA 1
ATOM 629 C C . VAL A 1 88 ? -15.806 -3.147 13.835 1.00 97.44 88 VAL A C 1
ATOM 631 O O . VAL A 1 88 ? -15.583 -2.836 12.666 1.00 97.44 88 VAL A O 1
ATOM 634 N N . ASP A 1 89 ? -16.673 -2.466 14.585 1.00 97.25 89 ASP A N 1
ATOM 635 C CA . ASP A 1 89 ? -17.463 -1.339 14.069 1.00 97.25 89 ASP A CA 1
ATOM 636 C C . ASP A 1 89 ? -16.599 -0.120 13.721 1.00 97.25 89 ASP A C 1
ATOM 638 O O . ASP A 1 89 ? -16.849 0.571 12.728 1.00 97.25 89 ASP A O 1
ATOM 642 N N . THR A 1 90 ? -15.559 0.137 14.517 1.00 96.31 90 THR A N 1
ATOM 643 C CA . THR A 1 90 ? -14.588 1.207 14.265 1.00 96.31 90 THR A CA 1
ATOM 644 C C . THR A 1 90 ? -13.804 0.912 12.996 1.00 96.31 90 THR A C 1
ATOM 646 O O . THR A 1 90 ? -13.769 1.748 12.092 1.00 96.31 90 THR A O 1
ATOM 649 N N . VAL A 1 91 ? -13.261 -0.301 12.880 1.00 96.44 91 VAL A N 1
ATOM 650 C CA . VAL A 1 91 ? -12.487 -0.711 11.702 1.00 96.44 91 VAL A CA 1
ATOM 651 C C . VAL A 1 91 ? -13.357 -0.769 10.452 1.00 96.44 91 VAL A C 1
ATOM 653 O O . VAL A 1 91 ? -12.929 -0.336 9.389 1.00 96.44 91 VAL A O 1
ATOM 656 N N . THR A 1 92 ? -14.616 -1.192 10.564 1.00 96.44 92 THR A N 1
ATOM 657 C CA . THR A 1 92 ? -15.563 -1.173 9.437 1.00 96.44 92 THR A CA 1
ATOM 658 C C . THR A 1 92 ? -15.763 0.243 8.892 1.00 96.44 92 THR A C 1
ATOM 660 O O . THR A 1 92 ? -15.776 0.440 7.677 1.00 96.44 92 THR A O 1
ATOM 663 N N . ARG A 1 93 ? -15.884 1.250 9.768 1.00 95.62 93 ARG A N 1
ATOM 664 C CA . ARG A 1 93 ? -15.938 2.661 9.351 1.00 95.62 93 ARG A CA 1
ATOM 665 C C . ARG A 1 93 ? -14.646 3.098 8.670 1.00 95.62 93 ARG A C 1
ATOM 667 O O . ARG A 1 93 ? -14.706 3.709 7.610 1.00 95.62 93 ARG A O 1
ATOM 674 N N . GLN A 1 94 ? -13.498 2.76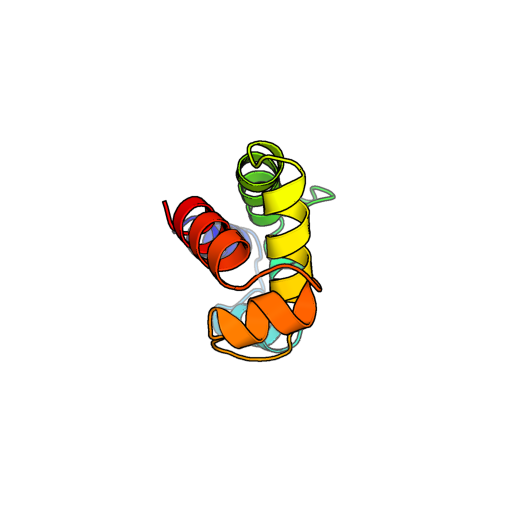9 9.255 1.00 95.19 94 GLN A N 1
ATOM 675 C CA . GLN A 1 94 ? -12.191 3.136 8.709 1.00 95.19 94 GLN A CA 1
ATOM 676 C C . GLN A 1 94 ? -11.941 2.503 7.332 1.00 95.19 94 GLN A C 1
ATOM 678 O O . GLN A 1 94 ? -11.471 3.184 6.427 1.00 95.19 94 GLN A O 1
ATOM 683 N N . LEU A 1 95 ? -12.328 1.240 7.137 1.00 94.50 95 LEU A N 1
ATOM 684 C CA . LEU A 1 95 ? -12.245 0.558 5.844 1.00 94.50 95 LEU A CA 1
ATOM 685 C C . LEU A 1 95 ? -13.102 1.239 4.773 1.00 94.50 95 LEU A C 1
ATOM 687 O O . LEU A 1 95 ? -12.658 1.373 3.639 1.00 94.50 95 LEU A O 1
ATOM 691 N N . ARG A 1 96 ? -14.304 1.717 5.126 1.00 94.19 96 ARG A N 1
ATOM 692 C CA . ARG A 1 96 ? -15.139 2.491 4.193 1.00 94.19 96 ARG A CA 1
ATOM 693 C C . ARG A 1 96 ? -14.498 3.822 3.809 1.00 94.19 96 ARG A C 1
ATOM 695 O O . ARG A 1 96 ? -14.616 4.217 2.660 1.00 94.19 96 ARG A O 1
ATOM 702 N N . LEU A 1 97 ? -13.823 4.489 4.747 1.00 93.56 97 LEU A N 1
ATOM 703 C CA . LEU A 1 97 ? -13.109 5.740 4.471 1.00 93.56 97 LEU A CA 1
ATOM 704 C C . LEU A 1 97 ? -11.879 5.529 3.581 1.00 93.56 97 LEU A C 1
ATOM 706 O O . LEU A 1 97 ? -11.564 6.405 2.791 1.00 93.56 97 LEU A O 1
ATOM 710 N N . LEU A 1 98 ? -11.200 4.383 3.687 1.00 91.12 98 LEU A N 1
ATOM 711 C CA . LEU A 1 98 ? -10.082 4.028 2.802 1.00 91.12 98 LEU A CA 1
ATOM 712 C C . LEU A 1 98 ? -10.524 3.639 1.383 1.00 91.12 98 LEU A C 1
ATOM 714 O O . LEU A 1 98 ? -9.710 3.687 0.467 1.00 91.12 98 LEU A O 1
ATOM 718 N N . ALA A 1 99 ? -11.773 3.200 1.216 1.00 87.12 99 ALA A N 1
ATOM 719 C CA . ALA A 1 99 ? -12.332 2.781 -0.070 1.00 87.12 99 ALA A CA 1
ATOM 720 C C . ALA A 1 99 ? -13.037 3.915 -0.840 1.00 87.12 99 ALA A C 1
ATOM 722 O O . ALA A 1 99 ? -13.515 3.670 -1.949 1.00 87.12 99 ALA A O 1
ATOM 723 N N . ALA A 1 100 ? -13.152 5.102 -0.235 1.00 74.06 100 ALA A N 1
ATOM 724 C CA . ALA A 1 100 ? -13.751 6.300 -0.825 1.00 74.06 100 ALA A CA 1
ATOM 725 C C . ALA A 1 100 ? -12.710 7.103 -1.615 1.00 74.06 100 ALA A C 1
ATOM 727 O O . ALA A 1 100 ? -13.088 7.627 -2.686 1.00 74.06 100 ALA A O 1
#

Mean predicted aligned error: 6.48 Å